Protein AF-X1QJT7-F1 (afdb_monomer_lite)

InterPro domains:
  IPR014997 Protein of unknown function DUF1847 [PF08901] (18-60)

Organism: NCBI:txid412755

Structure (mmCIF, N/CA/C/O backbone):
data_AF-X1QJT7-F1
#
_entry.id   AF-X1QJT7-F1
#
loop_
_atom_site.group_PDB
_atom_site.id
_atom_site.type_symbol
_atom_site.label_atom_id
_atom_site.label_alt_id
_atom_site.label_comp_id
_atom_site.label_asym_id
_atom_site.label_entity_id
_atom_site.label_s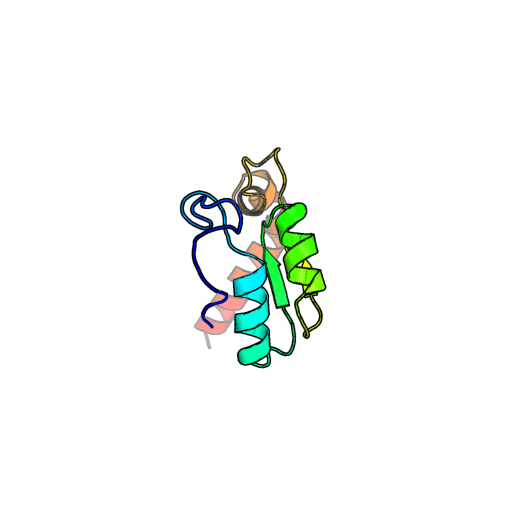eq_id
_atom_site.pdbx_PDB_ins_code
_atom_site.Cartn_x
_atom_site.Cartn_y
_atom_site.Cartn_z
_atom_site.occupancy
_atom_site.B_iso_or_equiv
_atom_site.auth_seq_id
_atom_site.auth_comp_id
_atom_site.auth_asym_id
_atom_site.auth_atom_id
_atom_site.pdbx_PDB_model_num
ATOM 1 N N . PRO A 1 1 ? -5.479 -18.248 -9.670 1.00 46.97 1 PRO A N 1
ATOM 2 C CA . PRO A 1 1 ? -5.776 -18.693 -11.046 1.00 46.97 1 PRO A CA 1
ATOM 3 C C . PRO A 1 1 ? -4.486 -18.907 -11.840 1.00 46.97 1 PRO A C 1
ATOM 5 O O . PRO A 1 1 ? -3.460 -18.349 -11.458 1.00 46.97 1 PRO A O 1
ATOM 8 N N . GLU A 1 2 ? -4.546 -19.654 -12.945 1.00 51.62 2 GLU A N 1
ATOM 9 C CA . GLU A 1 2 ? -3.489 -19.734 -13.981 1.00 51.62 2 GLU A CA 1
ATOM 10 C C . GLU A 1 2 ? -2.982 -18.330 -14.408 1.00 51.62 2 GLU A C 1
ATOM 12 O O . GLU A 1 2 ? -1.835 -18.131 -14.795 1.00 51.62 2 GLU A O 1
ATOM 17 N N . GLU A 1 3 ? -3.834 -17.327 -14.202 1.00 53.31 3 GLU A N 1
ATOM 18 C CA . GLU A 1 3 ? -3.672 -15.885 -14.410 1.00 53.31 3 GLU A CA 1
ATOM 19 C C . GLU A 1 3 ? -2.669 -15.190 -13.462 1.00 53.31 3 GLU A C 1
ATOM 21 O O . GLU A 1 3 ? -2.310 -14.035 -13.685 1.00 53.31 3 GLU A O 1
ATOM 26 N N . TYR A 1 4 ? -2.186 -15.868 -12.414 1.00 57.69 4 TYR A N 1
ATOM 27 C CA . TYR A 1 4 ? -1.143 -15.351 -11.511 1.00 57.69 4 TYR A CA 1
ATOM 28 C C . TYR A 1 4 ? 0.259 -15.804 -11.906 1.00 57.69 4 TYR A C 1
ATOM 30 O O . TYR A 1 4 ? 1.171 -15.802 -11.076 1.00 57.69 4 TYR A O 1
ATOM 38 N N . SER A 1 5 ? 0.447 -16.220 -13.160 1.00 61.19 5 SER A N 1
ATOM 39 C CA . SER A 1 5 ? 1.778 -16.564 -13.629 1.00 61.19 5 SER A CA 1
ATOM 40 C C . SER A 1 5 ? 2.690 -15.348 -13.455 1.00 61.19 5 SER A C 1
ATOM 42 O O . SER A 1 5 ? 2.383 -14.234 -13.889 1.00 61.19 5 SER A O 1
ATOM 44 N N . MET A 1 6 ? 3.829 -15.565 -12.807 1.00 70.81 6 MET A N 1
ATOM 45 C CA . MET A 1 6 ? 4.916 -14.598 -12.679 1.00 70.81 6 MET A CA 1
ATOM 46 C C . MET A 1 6 ? 5.610 -14.405 -14.035 1.00 70.81 6 MET A C 1
ATOM 48 O O . MET A 1 6 ? 6.809 -14.203 -14.069 1.00 70.81 6 MET A O 1
ATOM 52 N N . ILE A 1 7 ? 4.907 -14.542 -15.164 1.00 72.25 7 ILE A N 1
ATOM 53 C CA . ILE A 1 7 ? 5.432 -14.510 -16.528 1.00 72.25 7 ILE A CA 1
ATOM 54 C C . ILE A 1 7 ? 4.460 -13.692 -17.390 1.00 72.25 7 ILE A C 1
ATOM 56 O O . ILE A 1 7 ? 3.248 -13.887 -17.363 1.00 72.25 7 ILE A O 1
ATOM 60 N N . SER A 1 8 ? 4.980 -12.720 -18.133 1.00 70.50 8 SER A N 1
ATOM 61 C CA . SER A 1 8 ? 4.206 -11.871 -19.031 1.00 70.50 8 SER A CA 1
ATOM 62 C C . SER A 1 8 ? 3.807 -12.624 -20.300 1.00 70.50 8 SER A C 1
ATOM 64 O O . SER A 1 8 ? 4.425 -13.616 -20.680 1.00 70.50 8 SER A O 1
ATOM 66 N N . LYS A 1 9 ? 2.849 -12.071 -21.057 1.00 65.56 9 LYS A N 1
ATOM 67 C CA . LYS A 1 9 ? 2.527 -12.546 -22.420 1.00 65.56 9 LYS A CA 1
ATOM 68 C C . LYS A 1 9 ? 3.728 -12.511 -23.381 1.00 65.56 9 LYS A C 1
ATOM 70 O O . LYS A 1 9 ? 3.700 -13.167 -24.412 1.00 65.56 9 LYS A O 1
ATOM 75 N N . THR A 1 10 ? 4.765 -11.739 -23.051 1.00 73.12 10 THR A N 1
ATOM 76 C CA . THR A 1 10 ? 6.027 -11.642 -23.798 1.00 73.12 10 THR A CA 1
ATOM 77 C C 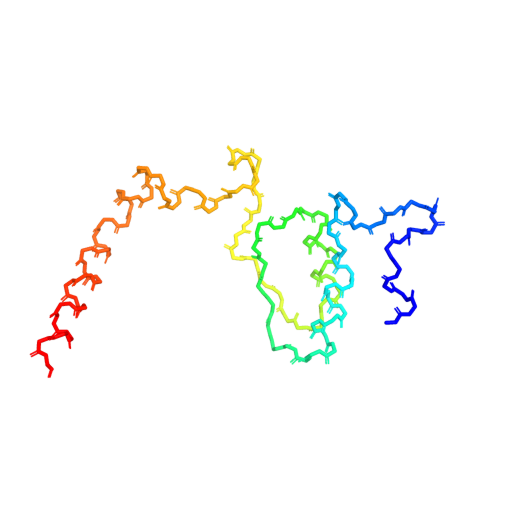. THR A 1 10 ? 7.113 -12.597 -23.283 1.00 73.12 10 THR A C 1
ATOM 79 O O . THR A 1 10 ? 8.229 -12.559 -23.785 1.00 73.12 10 THR A O 1
ATOM 82 N N . GLY A 1 11 ? 6.805 -13.450 -22.299 1.00 73.31 11 GLY A N 1
ATOM 83 C CA . GLY A 1 11 ? 7.720 -14.458 -21.753 1.00 73.31 11 GLY A CA 1
ATOM 84 C C . GLY A 1 11 ? 8.663 -13.959 -20.651 1.00 73.31 11 GLY A C 1
ATOM 85 O O . GLY A 1 11 ? 9.500 -14.725 -20.185 1.00 73.31 11 GLY A O 1
ATOM 86 N N . TYR A 1 12 ? 8.541 -12.705 -20.206 1.00 67.31 12 TYR A N 1
ATOM 87 C CA . TYR A 1 12 ? 9.388 -12.146 -19.147 1.00 67.31 12 TYR A CA 1
ATOM 88 C C . TYR A 1 12 ? 8.807 -12.400 -17.765 1.00 67.31 12 TYR A C 1
ATOM 90 O O . TYR A 1 12 ? 7.611 -12.218 -17.556 1.00 67.31 12 TYR A O 1
ATOM 98 N N . THR A 1 13 ? 9.656 -12.713 -16.790 1.00 67.25 13 THR A N 1
ATOM 99 C CA . THR A 1 13 ? 9.205 -12.906 -15.412 1.00 67.25 13 THR A CA 1
ATOM 100 C C . THR A 1 13 ? 8.648 -11.604 -14.808 1.00 67.25 13 THR A C 1
ATOM 102 O O . THR A 1 13 ? 9.381 -10.639 -14.597 1.00 67.25 13 THR A O 1
ATOM 105 N N . ILE A 1 14 ? 7.354 -11.574 -14.490 1.00 65.81 14 ILE A N 1
ATOM 106 C CA . ILE A 1 14 ? 6.683 -10.543 -13.688 1.00 65.81 14 ILE A CA 1
ATOM 107 C C . ILE A 1 14 ? 6.872 -10.920 -12.216 1.00 65.81 14 ILE A C 1
ATOM 109 O O . ILE A 1 14 ? 6.550 -12.038 -11.848 1.00 65.81 14 ILE A O 1
ATOM 113 N N . GLY A 1 15 ? 7.369 -10.023 -11.358 1.00 59.12 15 GLY A N 1
ATOM 114 C CA . GLY A 1 15 ? 7.474 -10.307 -9.916 1.00 59.12 15 GLY A CA 1
ATOM 115 C C . GLY A 1 15 ? 8.880 -10.455 -9.334 1.00 59.12 15 GLY A C 1
ATOM 116 O O . GLY A 1 15 ? 9.030 -10.328 -8.126 1.00 59.12 15 GLY A O 1
ATOM 117 N N . TRP A 1 16 ? 9.921 -10.663 -10.150 1.00 51.88 16 TRP A N 1
ATOM 118 C CA . TRP A 1 16 ? 11.306 -10.743 -9.641 1.00 51.88 16 TRP A CA 1
ATOM 119 C C . TRP A 1 16 ? 11.914 -9.365 -9.321 1.00 51.88 16 TRP A C 1
ATOM 121 O O . TRP A 1 16 ? 12.763 -9.248 -8.445 1.00 51.88 16 TRP A O 1
ATOM 131 N N . ILE A 1 17 ? 11.469 -8.312 -10.021 1.00 57.03 17 ILE A N 1
ATOM 132 C CA . ILE A 1 17 ? 11.943 -6.919 -9.857 1.00 57.03 17 ILE A CA 1
ATOM 133 C C . ILE A 1 17 ? 10.765 -5.933 -9.663 1.00 57.03 17 ILE A C 1
ATOM 135 O O . ILE A 1 17 ? 10.962 -4.788 -9.267 1.00 57.03 17 ILE A O 1
ATOM 139 N N . THR A 1 18 ? 9.518 -6.358 -9.907 1.00 61.94 18 THR A N 1
ATOM 140 C CA . THR A 1 18 ? 8.328 -5.486 -9.883 1.00 61.94 18 THR A CA 1
ATOM 141 C C . THR A 1 18 ? 7.113 -6.210 -9.315 1.00 61.94 18 THR A C 1
ATOM 143 O O . THR A 1 18 ? 6.884 -7.364 -9.650 1.00 61.94 18 THR A O 1
ATOM 146 N N . CYS A 1 19 ? 6.317 -5.547 -8.478 1.00 74.94 19 CYS A N 1
ATOM 147 C CA . CYS A 1 19 ? 5.057 -6.077 -7.953 1.00 74.94 19 CYS A CA 1
ATOM 148 C C . CYS A 1 19 ? 4.016 -6.315 -9.070 1.00 74.94 19 CYS A C 1
ATOM 150 O O . CYS A 1 19 ? 4.034 -5.632 -10.096 1.00 74.94 19 CYS A O 1
ATOM 152 N N . ASN A 1 20 ? 3.101 -7.275 -8.861 1.00 87.31 20 ASN A N 1
ATOM 153 C CA . ASN A 1 20 ? 1.977 -7.574 -9.759 1.00 87.31 20 ASN A CA 1
ATOM 154 C C . ASN A 1 20 ? 0.676 -6.947 -9.203 1.00 87.31 20 ASN A C 1
ATOM 156 O O . ASN A 1 20 ? 0.014 -7.566 -8.367 1.00 87.31 20 ASN A O 1
ATOM 160 N N . PRO A 1 21 ? 0.298 -5.729 -9.638 1.00 89.88 21 PRO A N 1
ATOM 161 C CA . PRO A 1 21 ? -0.844 -5.003 -9.075 1.00 89.88 21 PRO A CA 1
ATOM 162 C C . PRO A 1 21 ? -2.185 -5.649 -9.451 1.00 89.88 21 PRO A C 1
ATOM 164 O O . PRO A 1 21 ? -3.152 -5.532 -8.705 1.00 89.88 21 PRO A O 1
ATOM 167 N N . VAL A 1 22 ? -2.229 -6.372 -10.576 1.00 91.62 22 VAL A N 1
ATOM 168 C CA . VAL A 1 22 ? -3.406 -7.123 -11.036 1.00 91.62 22 VAL A CA 1
ATOM 169 C C . VAL A 1 22 ? -3.700 -8.260 -10.066 1.00 91.62 22 VAL A C 1
ATOM 171 O O . VAL A 1 22 ? -4.804 -8.360 -9.543 1.00 91.62 22 VAL A O 1
ATOM 174 N N . ALA A 1 23 ? -2.692 -9.088 -9.781 1.00 89.94 23 ALA A N 1
ATOM 175 C CA . ALA A 1 23 ? -2.852 -10.214 -8.870 1.00 89.94 23 ALA A CA 1
ATOM 176 C C . ALA A 1 23 ? -3.238 -9.759 -7.456 1.00 89.94 23 ALA A C 1
ATOM 178 O O . ALA A 1 23 ? -4.085 -10.381 -6.823 1.00 89.94 23 ALA A O 1
ATOM 179 N N . GLN A 1 24 ? -2.654 -8.656 -6.979 1.00 91.88 24 GLN A N 1
ATOM 180 C CA . GLN A 1 24 ? -2.997 -8.083 -5.676 1.00 91.88 24 GLN A CA 1
ATOM 181 C C . GLN A 1 24 ? -4.467 -7.651 -5.607 1.00 91.88 24 GLN A C 1
ATOM 183 O O . GLN A 1 24 ? -5.147 -8.020 -4.655 1.00 91.88 24 GLN A O 1
ATOM 188 N N . ALA A 1 25 ? -4.972 -6.932 -6.615 1.00 95.19 25 ALA A N 1
ATOM 189 C CA . ALA A 1 25 ? -6.374 -6.514 -6.652 1.00 95.19 25 ALA A CA 1
ATOM 190 C C . ALA A 1 25 ? -7.329 -7.721 -6.659 1.00 95.19 25 ALA A C 1
ATOM 192 O O . ALA A 1 25 ? -8.241 -7.788 -5.842 1.00 95.19 25 ALA A O 1
ATOM 193 N N . LEU A 1 26 ? -7.068 -8.724 -7.505 1.00 95.50 26 LEU A N 1
ATOM 194 C CA . LEU A 1 26 ? -7.910 -9.924 -7.599 1.00 95.50 26 LEU A CA 1
ATOM 195 C C . LEU A 1 26 ? -7.920 -10.751 -6.302 1.00 95.50 26 LEU A C 1
ATOM 197 O O . LEU A 1 26 ? -8.955 -11.293 -5.919 1.00 95.50 26 LEU A O 1
ATOM 201 N N . LEU A 1 27 ? -6.789 -10.838 -5.596 1.00 95.44 27 LEU A N 1
ATOM 202 C CA . LEU A 1 27 ? -6.724 -11.506 -4.293 1.00 95.44 27 LEU A CA 1
ATOM 203 C C . LEU A 1 27 ? -7.557 -10.785 -3.225 1.00 95.44 27 LEU A C 1
ATOM 205 O O . LEU A 1 27 ? -8.197 -11.446 -2.404 1.00 95.44 27 LEU A O 1
ATOM 209 N N . LEU A 1 28 ? -7.564 -9.451 -3.236 1.00 96.81 28 LEU A N 1
ATOM 210 C CA . LEU A 1 28 ? -8.355 -8.656 -2.295 1.00 96.81 28 LEU A CA 1
ATOM 211 C C . LEU A 1 28 ? -9.850 -8.680 -2.642 1.00 96.81 28 LEU A C 1
ATOM 213 O O . LEU A 1 28 ? -10.662 -8.817 -1.731 1.00 96.81 28 LEU A O 1
ATOM 217 N N . ASN A 1 29 ? -10.215 -8.691 -3.929 1.00 97.94 29 ASN A N 1
ATOM 218 C CA . ASN A 1 29 ? -11.600 -8.919 -4.365 1.00 97.94 29 ASN A CA 1
ATOM 219 C C . ASN A 1 29 ? -12.112 -10.294 -3.901 1.00 97.94 29 ASN A C 1
ATOM 221 O O . ASN A 1 29 ? -13.188 -10.390 -3.316 1.00 97.94 29 ASN A O 1
ATOM 225 N N . ASN A 1 30 ? -11.303 -11.352 -4.060 1.00 97.19 30 ASN A N 1
ATOM 226 C CA . ASN A 1 30 ? -11.642 -12.697 -3.567 1.00 97.19 30 ASN A CA 1
ATOM 227 C C . ASN A 1 30 ? -11.798 -12.754 -2.043 1.00 97.19 30 ASN A C 1
ATOM 229 O O . ASN A 1 30 ? -12.498 -13.620 -1.526 1.00 97.19 30 ASN A O 1
ATOM 233 N N . SER A 1 31 ? -11.120 -11.855 -1.330 1.00 97.62 31 SER A N 1
ATOM 234 C CA . SER A 1 31 ? -11.232 -11.710 0.122 1.00 97.62 31 SER A CA 1
ATOM 235 C C . SER A 1 31 ? -12.366 -10.761 0.529 1.00 97.62 31 SER A C 1
ATOM 237 O O . SER A 1 31 ? -12.548 -10.526 1.719 1.00 97.62 31 SER A O 1
ATOM 239 N N . SER A 1 32 ? -13.101 -10.207 -0.444 1.00 98.00 32 SER A N 1
ATOM 240 C CA . SER A 1 32 ? -14.230 -9.288 -0.266 1.00 98.00 32 SER A CA 1
ATOM 241 C C . SER A 1 32 ? -13.926 -8.141 0.699 1.00 98.00 32 SER A C 1
ATOM 243 O O . SER A 1 32 ? -14.699 -7.854 1.607 1.00 98.00 32 SER A O 1
ATOM 245 N N . THR A 1 33 ? -12.771 -7.494 0.520 1.00 98.25 33 THR A N 1
ATOM 246 C CA . THR A 1 33 ? -12.394 -6.319 1.318 1.00 98.25 33 THR A CA 1
ATOM 247 C C . THR A 1 33 ? -13.405 -5.185 1.150 1.00 98.25 33 THR A C 1
ATOM 249 O O . THR A 1 33 ? -13.794 -4.894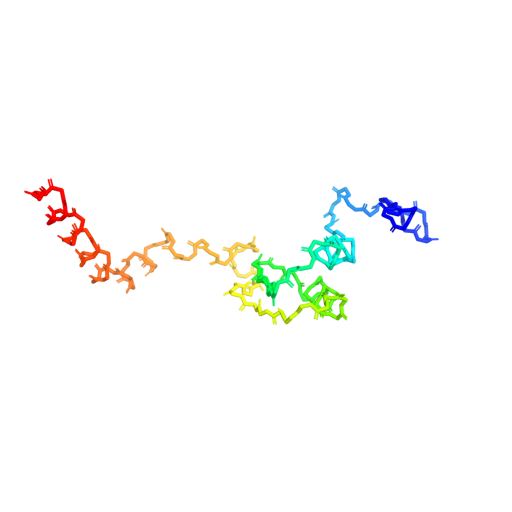 0.024 1.00 98.25 33 THR A O 1
ATOM 252 N N . ASP A 1 34 ? -13.745 -4.475 2.226 1.00 98.44 34 ASP A N 1
ATOM 253 C CA . ASP A 1 34 ? -14.646 -3.311 2.155 1.00 98.44 34 ASP A CA 1
ATOM 254 C C . ASP A 1 34 ? -13.955 -2.039 1.635 1.00 98.44 34 ASP A C 1
ATOM 256 O O . ASP A 1 34 ? -14.598 -1.134 1.105 1.00 98.44 34 ASP A O 1
ATOM 260 N N . MET A 1 35 ? -12.633 -1.941 1.811 1.00 98.06 35 MET A N 1
ATOM 261 C CA . MET A 1 35 ? -11.826 -0.783 1.430 1.00 98.06 35 MET A CA 1
ATOM 262 C C . MET A 1 35 ? -10.356 -1.176 1.296 1.00 98.06 35 MET A C 1
ATOM 264 O O . MET A 1 35 ? -9.832 -1.921 2.123 1.00 98.06 35 MET A O 1
ATOM 268 N N . ASN A 1 36 ? -9.672 -0.604 0.305 1.00 98.00 36 ASN A N 1
ATOM 269 C CA . ASN A 1 36 ? -8.240 -0.796 0.094 1.00 98.00 36 ASN A CA 1
ATOM 270 C C . ASN A 1 36 ? -7.469 0.520 0.264 1.00 98.00 36 ASN A C 1
ATOM 272 O O . ASN A 1 36 ? -7.896 1.583 -0.191 1.00 98.00 36 ASN A O 1
ATOM 276 N N . VAL A 1 37 ? -6.307 0.449 0.917 1.00 97.00 37 VAL A N 1
ATOM 277 C CA . VAL A 1 37 ? -5.452 1.611 1.196 1.00 97.00 37 VAL A CA 1
ATOM 278 C C . VAL A 1 37 ? -4.085 1.418 0.552 1.00 97.00 37 VAL A C 1
ATOM 280 O O . VAL A 1 37 ? -3.368 0.472 0.875 1.00 97.00 37 VAL A O 1
ATOM 283 N N . LEU A 1 38 ? -3.702 2.337 -0.334 1.00 94.62 38 LEU A N 1
ATOM 284 C CA . LEU A 1 38 ? -2.408 2.314 -1.010 1.00 94.62 38 LEU A CA 1
ATOM 285 C C . LEU A 1 38 ? -1.335 3.038 -0.200 1.00 94.62 38 LEU A C 1
ATOM 287 O O . LEU A 1 38 ? -1.543 4.145 0.310 1.00 94.62 38 LEU A O 1
ATOM 291 N N . VAL A 1 39 ? -0.159 2.410 -0.129 1.00 91.94 39 VAL A N 1
ATOM 292 C CA . VAL A 1 39 ? 1.003 2.909 0.609 1.00 91.94 39 VAL A CA 1
ATOM 293 C C . VAL A 1 39 ? 2.254 2.794 -0.261 1.00 91.94 39 VAL A C 1
ATOM 295 O O . VAL A 1 39 ? 2.821 1.718 -0.418 1.00 91.94 39 VAL A O 1
ATOM 298 N N . GLY A 1 40 ? 2.705 3.917 -0.819 1.00 86.81 40 GLY A N 1
ATOM 299 C CA . GLY A 1 40 ? 4.001 4.026 -1.495 1.00 86.81 40 GLY A CA 1
ATOM 300 C C . GLY A 1 40 ? 4.097 3.296 -2.838 1.00 86.81 40 GLY A C 1
ATOM 301 O O . GLY A 1 40 ? 5.198 2.959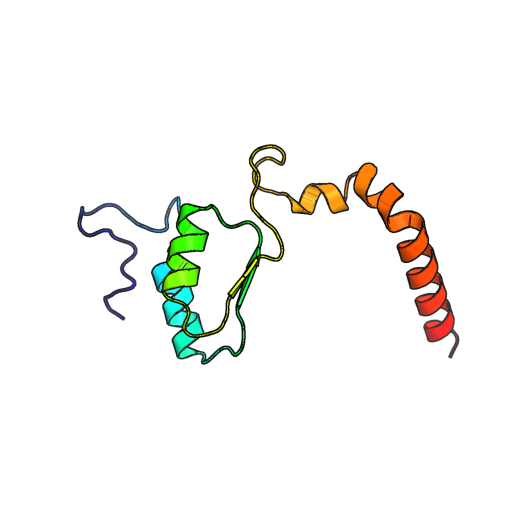 -3.279 1.00 86.81 40 GLY A O 1
ATOM 302 N N . LEU A 1 41 ? 2.972 3.062 -3.509 1.00 87.44 41 LEU A N 1
ATOM 303 C CA . LEU A 1 41 ? 2.934 2.445 -4.830 1.00 87.44 41 LEU A CA 1
ATOM 304 C C . LEU A 1 41 ? 3.252 3.457 -5.949 1.00 87.44 41 LEU A C 1
ATOM 306 O O . LEU A 1 41 ? 3.087 4.665 -5.816 1.00 87.44 41 LEU A O 1
ATOM 310 N N . CYS A 1 42 ? 3.816 2.959 -7.053 1.00 86.56 42 CYS A N 1
ATOM 311 C CA . CYS A 1 42 ? 4.151 3.786 -8.213 1.00 86.56 42 CYS A CA 1
ATOM 312 C C . CYS A 1 42 ? 2.897 4.094 -9.037 1.00 86.56 42 CYS A C 1
ATOM 314 O O . CYS A 1 42 ? 2.018 3.247 -9.124 1.00 86.56 42 CYS A O 1
ATOM 316 N N . VAL A 1 43 ? 2.881 5.217 -9.765 1.00 87.62 43 VAL A N 1
ATOM 317 C CA . VAL A 1 43 ? 1.720 5.668 -10.557 1.00 87.62 43 VAL A CA 1
ATOM 318 C C . VAL A 1 43 ? 1.117 4.585 -11.467 1.00 87.62 43 VAL A C 1
ATOM 320 O O . VAL A 1 43 ? -0.098 4.446 -11.546 1.00 87.62 43 VAL A O 1
ATOM 323 N N . GLY A 1 44 ? 1.944 3.767 -12.128 1.00 87.88 44 GLY A N 1
ATOM 324 C CA . GLY A 1 44 ? 1.449 2.683 -12.987 1.00 87.88 44 GLY A CA 1
ATOM 325 C C . GLY A 1 44 ? 0.797 1.538 -12.201 1.00 87.88 44 GLY A C 1
ATOM 326 O O . GLY A 1 44 ? -0.225 0.991 -12.624 1.00 87.88 44 GLY A O 1
ATOM 327 N N . HIS A 1 45 ? 1.365 1.200 -11.041 1.00 90.00 45 HIS A N 1
ATOM 328 C CA . HIS A 1 45 ? 0.814 0.200 -10.126 1.00 90.00 45 HIS A CA 1
ATOM 329 C C . HIS A 1 45 ? -0.480 0.695 -9.484 1.00 90.00 45 HIS A C 1
ATOM 331 O O . HIS A 1 45 ? -1.452 -0.055 -9.477 1.00 90.00 45 HIS A O 1
ATOM 337 N N . ASP A 1 46 ? -0.510 1.957 -9.050 1.00 92.62 46 ASP A N 1
ATOM 338 C CA . ASP A 1 46 ? -1.680 2.621 -8.467 1.00 92.62 46 ASP A CA 1
ATOM 339 C C . ASP A 1 46 ? -2.878 2.567 -9.401 1.00 92.62 46 ASP A C 1
ATOM 341 O O . ASP A 1 46 ? -3.946 2.092 -9.017 1.00 92.62 46 ASP A O 1
ATOM 345 N N . ILE A 1 47 ? -2.692 3.012 -10.647 1.00 94.19 47 ILE A N 1
ATOM 346 C CA . ILE A 1 47 ? -3.765 3.054 -11.644 1.00 94.19 47 ILE A CA 1
ATOM 347 C C . ILE A 1 47 ? -4.284 1.643 -11.921 1.00 94.19 47 ILE A C 1
ATOM 349 O O . ILE A 1 47 ? -5.493 1.428 -11.984 1.00 94.19 47 ILE A O 1
ATOM 353 N N . THR A 1 48 ? -3.379 0.674 -12.077 1.00 93.44 48 THR A N 1
ATOM 354 C CA . THR A 1 48 ? -3.757 -0.704 -12.411 1.00 93.44 48 THR A CA 1
ATOM 355 C C . THR A 1 48 ? -4.511 -1.373 -11.267 1.00 93.44 48 THR A C 1
ATOM 357 O O . THR A 1 48 ? -5.555 -1.974 -11.505 1.00 93.44 48 THR A O 1
ATOM 360 N N . PHE A 1 49 ? -4.016 -1.244 -10.034 1.00 95.44 49 PHE A N 1
ATOM 361 C CA . PHE A 1 49 ? -4.682 -1.781 -8.852 1.00 95.44 49 PHE A CA 1
ATOM 362 C C . PHE A 1 49 ? -6.047 -1.119 -8.645 1.00 95.44 49 PHE A C 1
ATOM 364 O O . PHE A 1 49 ? -7.054 -1.810 -8.533 1.00 95.44 49 PHE A O 1
ATOM 371 N N . THR A 1 50 ? -6.095 0.217 -8.663 1.00 96.75 50 THR A N 1
ATOM 372 C CA . THR A 1 50 ? -7.327 0.987 -8.420 1.00 96.75 50 THR A CA 1
ATOM 373 C C . THR A 1 50 ? -8.410 0.654 -9.436 1.00 96.75 50 THR A C 1
ATOM 375 O O . THR A 1 50 ? -9.577 0.557 -9.082 1.00 96.75 50 THR A O 1
ATOM 378 N N . ARG A 1 51 ? -8.028 0.432 -10.697 1.00 97.25 51 ARG A N 1
ATOM 379 C CA . ARG A 1 51 ? -8.960 0.038 -11.756 1.00 97.25 51 ARG A CA 1
ATOM 380 C C . ARG A 1 51 ? -9.576 -1.347 -11.543 1.00 97.25 51 ARG A C 1
ATOM 382 O O . ARG A 1 51 ? -10.682 -1.579 -12.018 1.00 97.25 51 ARG A O 1
ATOM 389 N N . LEU A 1 52 ? -8.831 -2.274 -10.945 1.00 97.25 52 LEU A N 1
ATOM 390 C CA . LEU A 1 52 ? -9.226 -3.680 -10.811 1.00 97.25 52 LEU A CA 1
ATOM 391 C C . LEU A 1 52 ? -9.803 -4.020 -9.433 1.00 97.25 52 LEU A C 1
ATOM 393 O O . LEU A 1 52 ? -10.426 -5.067 -9.283 1.00 97.25 52 LEU A O 1
ATOM 397 N N . SER A 1 53 ? -9.593 -3.160 -8.438 1.00 97.88 53 SER A N 1
ATOM 398 C CA . SER A 1 53 ? -10.211 -3.280 -7.120 1.00 97.88 53 SER A CA 1
ATOM 399 C C . SER A 1 53 ? -11.721 -3.072 -7.230 1.00 97.88 53 SER A C 1
ATOM 401 O O . SER A 1 53 ? -12.173 -2.053 -7.747 1.00 97.88 53 SER A O 1
ATOM 403 N N . GLU A 1 54 ? -12.498 -4.025 -6.718 1.00 98.44 54 GLU A N 1
ATOM 404 C CA . GLU A 1 54 ? -13.954 -3.884 -6.573 1.00 98.44 54 GLU A CA 1
ATOM 405 C C . GLU A 1 54 ? -14.307 -2.973 -5.394 1.00 98.44 54 GLU A C 1
ATOM 407 O O . GLU A 1 54 ? -15.253 -2.189 -5.458 1.00 98.44 54 GLU A O 1
ATOM 412 N N . ALA A 1 55 ? -13.507 -3.042 -4.329 1.00 98.50 55 ALA A N 1
ATOM 413 C CA . ALA A 1 55 ? -13.621 -2.163 -3.178 1.00 98.50 55 ALA A CA 1
ATOM 414 C C . ALA A 1 55 ? -13.100 -0.751 -3.502 1.00 98.50 55 ALA A C 1
ATOM 416 O O . ALA A 1 55 ? -12.137 -0.620 -4.272 1.00 98.50 55 ALA A O 1
ATOM 417 N N . PRO A 1 56 ? -13.647 0.309 -2.878 1.00 98.25 56 PRO A N 1
ATOM 418 C CA . PRO A 1 56 ? -13.096 1.652 -2.993 1.00 98.25 56 PRO A CA 1
ATOM 419 C C . PRO A 1 56 ? -11.636 1.693 -2.528 1.00 98.25 56 PRO A C 1
ATOM 421 O O . PRO A 1 56 ? -11.265 1.124 -1.496 1.00 98.25 56 PRO A O 1
ATOM 424 N N . VAL A 1 57 ? -10.812 2.406 -3.295 1.00 98.25 57 VAL A N 1
ATOM 425 C CA . VAL A 1 57 ? -9.380 2.558 -3.033 1.00 98.25 57 VAL A CA 1
ATOM 426 C C . VAL A 1 57 ? -9.071 4.002 -2.671 1.00 98.25 57 VAL A C 1
ATOM 428 O O . VAL A 1 57 ? -9.527 4.927 -3.342 1.00 98.25 57 VAL A O 1
ATOM 431 N N . THR A 1 58 ? -8.259 4.201 -1.637 1.00 97.19 58 THR A N 1
ATOM 432 C CA . THR A 1 58 ? -7.667 5.506 -1.326 1.00 97.19 58 THR A CA 1
ATOM 433 C C . THR A 1 58 ? -6.156 5.400 -1.197 1.00 97.19 58 THR A C 1
ATOM 435 O O . THR A 1 58 ? -5.624 4.366 -0.789 1.00 97.19 58 THR A O 1
ATOM 438 N N . THR A 1 59 ? -5.453 6.486 -1.499 1.00 95.44 59 THR A N 1
ATOM 439 C CA . THR A 1 59 ? -4.003 6.570 -1.321 1.00 95.44 59 THR A CA 1
ATOM 440 C C . THR A 1 59 ? -3.691 7.288 -0.019 1.00 95.44 59 THR A C 1
ATOM 442 O O . THR A 1 59 ? -3.962 8.478 0.114 1.00 95.44 59 THR A O 1
ATOM 445 N N . LEU A 1 60 ? -3.089 6.573 0.935 1.00 95.31 60 LEU A N 1
ATOM 446 C CA . LEU A 1 60 ? -2.641 7.155 2.204 1.00 95.31 60 LEU A CA 1
ATOM 447 C C . LEU A 1 60 ? -1.244 7.765 2.079 1.00 95.31 60 LEU A C 1
ATOM 449 O O . LEU A 1 60 ? -0.978 8.831 2.625 1.00 95.31 60 LEU A O 1
ATOM 453 N N . ILE A 1 61 ? -0.348 7.090 1.355 1.00 92.75 61 ILE A N 1
ATOM 454 C CA . ILE A 1 61 ? 1.014 7.569 1.115 1.00 92.75 61 ILE A CA 1
ATOM 455 C C . ILE A 1 61 ? 1.295 7.486 -0.382 1.00 92.75 61 ILE A C 1
ATOM 457 O O . ILE A 1 61 ? 1.428 6.393 -0.927 1.00 92.75 61 ILE A O 1
ATOM 461 N N . ALA A 1 62 ? 1.410 8.635 -1.045 1.00 90.81 62 ALA A N 1
ATOM 462 C CA . ALA A 1 62 ? 1.817 8.694 -2.444 1.00 90.81 62 ALA A CA 1
ATOM 463 C C . ALA A 1 62 ? 3.329 8.464 -2.560 1.00 90.81 62 ALA A C 1
ATOM 465 O O . ALA A 1 62 ? 4.109 9.092 -1.844 1.00 90.81 62 ALA A O 1
ATOM 466 N N . LYS A 1 63 ? 3.758 7.573 -3.461 1.00 89.56 63 LYS A N 1
ATOM 467 C CA . LYS A 1 63 ? 5.184 7.365 -3.730 1.00 89.56 63 LYS A CA 1
ATOM 468 C C . LYS A 1 63 ? 5.787 8.620 -4.341 1.00 89.56 63 LYS A C 1
ATOM 470 O O . LYS A 1 63 ? 5.297 9.127 -5.347 1.00 89.56 63 LYS A O 1
ATOM 475 N N . ASP A 1 64 ? 6.920 9.045 -3.806 1.00 86.56 64 ASP A N 1
ATOM 476 C CA . ASP A 1 64 ? 7.708 10.125 -4.374 1.00 86.56 64 ASP A CA 1
ATOM 477 C C . ASP A 1 64 ? 9.137 9.650 -4.703 1.00 86.56 64 ASP A C 1
ATOM 479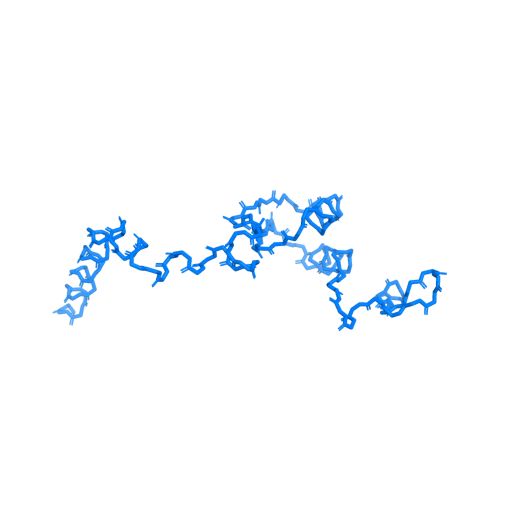 O O . ASP A 1 64 ? 9.592 8.573 -4.293 1.00 86.56 64 ASP A O 1
ATOM 483 N N . ARG A 1 65 ? 9.832 10.406 -5.555 1.00 84.44 65 ARG A N 1
ATOM 484 C CA . ARG A 1 65 ? 11.223 10.116 -5.942 1.00 84.44 65 ARG A CA 1
ATOM 485 C C . ARG A 1 65 ? 12.236 10.851 -5.061 1.00 84.44 65 ARG A C 1
ATOM 487 O O . ARG A 1 65 ? 13.384 10.423 -4.996 1.00 84.44 65 ARG A O 1
ATOM 494 N N . SER A 1 66 ? 11.814 11.923 -4.398 1.00 85.75 66 SER A N 1
ATOM 495 C CA . SER A 1 66 ? 12.649 12.754 -3.528 1.00 85.75 66 SER A CA 1
ATOM 496 C C . SER A 1 66 ? 13.072 12.021 -2.250 1.00 85.75 66 SER A C 1
ATOM 498 O O . SER A 1 66 ? 14.126 12.321 -1.699 1.00 85.75 66 SER A O 1
ATOM 500 N N . SER A 1 67 ? 12.280 11.045 -1.803 1.00 83.56 67 SER A N 1
ATOM 501 C CA . SER A 1 67 ? 12.468 10.213 -0.611 1.00 83.56 67 SER A CA 1
ATOM 502 C C . SER A 1 67 ? 12.999 8.802 -0.926 1.00 83.56 67 SER A C 1
ATOM 504 O O . SER A 1 67 ? 12.711 7.849 -0.205 1.00 83.56 67 SER A O 1
ATOM 506 N N . PRO A 1 68 ? 13.803 8.635 -1.989 1.00 87.00 68 PRO A N 1
ATOM 507 C CA . PRO A 1 68 ? 14.134 7.336 -2.576 1.00 87.00 68 PRO A CA 1
ATOM 508 C C . PRO A 1 68 ? 13.027 6.273 -2.557 1.00 87.00 68 PRO A C 1
ATOM 510 O O . PRO A 1 68 ? 13.289 5.116 -2.241 1.00 87.00 68 PRO A O 1
ATOM 513 N N . HIS A 1 69 ? 11.793 6.656 -2.904 1.00 84.44 69 HIS A N 1
ATOM 514 C CA . HIS A 1 69 ? 10.621 5.771 -2.884 1.00 84.44 69 HIS A CA 1
ATOM 515 C C . HIS A 1 69 ? 10.155 5.327 -1.488 1.00 84.44 69 HIS A C 1
ATOM 517 O O . HIS A 1 69 ? 9.358 4.397 -1.385 1.00 84.44 69 HIS A O 1
ATOM 523 N N . ASN A 1 70 ? 10.585 6.023 -0.432 1.00 88.81 70 ASN A N 1
ATOM 524 C CA . ASN A 1 70 ? 10.144 5.839 0.947 1.00 88.81 70 ASN A CA 1
ATOM 525 C C . ASN A 1 70 ? 9.636 7.168 1.553 1.00 88.81 70 ASN A C 1
ATOM 527 O O . ASN A 1 70 ? 10.300 7.759 2.412 1.00 88.81 70 ASN A O 1
ATOM 531 N N . PRO A 1 71 ? 8.436 7.632 1.159 1.00 88.94 71 PRO A N 1
ATOM 532 C CA . PRO A 1 71 ? 7.885 8.913 1.620 1.00 88.94 71 PRO A CA 1
ATOM 533 C C . PRO A 1 71 ? 7.700 8.961 3.140 1.00 88.94 71 PRO A C 1
ATOM 535 O O . PRO A 1 71 ? 7.871 10.001 3.775 1.00 88.94 71 PRO A O 1
ATOM 538 N N . ALA A 1 72 ? 7.399 7.808 3.745 1.00 90.06 72 ALA A N 1
ATOM 539 C CA . ALA A 1 72 ? 7.196 7.673 5.182 1.00 90.06 72 ALA A CA 1
ATOM 540 C C . ALA A 1 72 ? 8.461 7.993 5.999 1.00 90.06 72 ALA A C 1
ATOM 542 O O . ALA A 1 72 ? 8.353 8.329 7.178 1.00 90.06 72 ALA A O 1
ATOM 543 N N . ALA A 1 73 ? 9.654 7.956 5.391 1.00 89.81 73 ALA A N 1
ATOM 544 C CA . ALA A 1 73 ? 10.907 8.298 6.064 1.00 89.81 73 ALA A CA 1
ATOM 545 C C . ALA A 1 73 ? 10.899 9.720 6.653 1.00 89.81 73 ALA A C 1
ATOM 547 O O . ALA A 1 73 ? 11.524 9.961 7.690 1.00 89.81 73 ALA A O 1
ATOM 548 N N . VAL A 1 74 ? 10.153 10.653 6.046 1.00 88.81 74 VAL A N 1
ATOM 549 C CA . VAL A 1 74 ? 10.016 12.029 6.549 1.00 88.81 74 VAL A CA 1
ATOM 550 C C . VAL A 1 74 ? 9.455 12.061 7.972 1.00 88.81 74 VAL A C 1
ATOM 552 O O . VAL A 1 74 ? 9.918 12.873 8.775 1.00 88.81 74 VAL A O 1
ATOM 555 N N . LEU A 1 75 ? 8.547 11.144 8.323 1.00 88.62 75 LEU A N 1
ATOM 556 C CA . LEU A 1 75 ? 7.945 11.060 9.660 1.00 88.62 75 LEU A CA 1
ATOM 557 C C . LEU A 1 75 ? 8.988 10.800 10.757 1.00 88.62 75 LEU A C 1
ATOM 559 O O . LEU A 1 75 ? 8.819 11.233 11.894 1.00 88.62 75 LEU A O 1
ATOM 563 N N . PHE A 1 76 ? 10.086 10.127 10.411 1.00 88.56 76 PHE A N 1
ATOM 564 C CA . PHE A 1 76 ? 11.156 9.763 11.342 1.00 88.56 76 PHE A CA 1
ATOM 565 C C . PHE A 1 76 ? 12.355 10.720 11.297 1.00 88.56 76 PHE A C 1
ATOM 567 O O . PHE A 1 76 ? 13.259 10.630 12.136 1.00 88.56 76 PHE A O 1
ATOM 574 N N . SER A 1 77 ? 12.366 11.644 10.336 1.00 90.31 77 SER A N 1
ATOM 575 C CA . SER A 1 77 ? 13.383 12.688 10.224 1.00 90.31 77 SER A CA 1
ATOM 576 C C . SER A 1 77 ? 13.248 13.742 11.332 1.00 90.31 77 SER A C 1
ATOM 578 O O . SER A 1 77 ? 12.267 13.765 12.079 1.00 90.31 77 SER A O 1
ATOM 580 N N . HIS A 1 78 ? 14.224 14.651 11.433 1.00 92.38 78 HIS A N 1
ATOM 581 C CA . HIS A 1 78 ? 14.106 15.812 12.321 1.00 92.38 78 HIS A CA 1
ATOM 582 C C . HIS A 1 78 ? 12.830 16.616 12.029 1.00 92.38 78 HIS A C 1
ATOM 584 O O . HIS A 1 78 ? 12.118 16.966 12.960 1.00 92.38 78 HIS A O 1
ATOM 590 N N . TYR A 1 79 ? 12.477 16.796 10.751 1.00 90.62 79 TYR A N 1
ATOM 591 C CA . TYR A 1 79 ? 11.261 17.504 10.354 1.00 90.62 79 TYR A CA 1
ATOM 592 C C . TYR A 1 79 ? 9.994 16.860 10.931 1.00 90.62 79 TYR A C 1
ATOM 594 O O . TYR A 1 79 ? 9.189 17.546 11.551 1.00 90.62 79 TYR A O 1
ATOM 602 N N . GLY A 1 80 ? 9.839 15.539 10.791 1.00 91.94 80 GLY A N 1
ATOM 603 C CA . GLY A 1 80 ? 8.688 14.820 11.346 1.00 91.94 80 GLY A CA 1
ATOM 604 C C . GLY A 1 80 ? 8.625 14.903 12.873 1.00 91.94 80 GLY A C 1
ATOM 605 O O . GLY A 1 80 ? 7.560 15.141 13.437 1.00 91.94 80 GLY A O 1
ATOM 606 N N . LYS A 1 81 ? 9.774 14.781 13.551 1.00 89.81 81 LYS A N 1
ATOM 607 C CA . LYS A 1 81 ? 9.853 14.902 15.016 1.00 89.81 81 LYS A CA 1
ATOM 608 C C . LYS A 1 81 ? 9.420 16.277 15.513 1.00 89.81 81 LYS A C 1
ATOM 610 O O . LYS A 1 81 ? 8.680 16.337 16.490 1.00 89.81 81 LYS A O 1
ATOM 615 N N . GLU A 1 82 ? 9.870 17.344 14.856 1.00 94.50 82 GLU A N 1
ATOM 616 C CA . GLU A 1 82 ? 9.479 18.711 15.212 1.00 94.50 82 GLU A CA 1
ATOM 617 C C . GLU A 1 82 ? 8.008 18.973 14.877 1.00 94.50 82 GLU A C 1
ATOM 619 O O . GLU A 1 82 ? 7.279 19.501 15.713 1.00 94.50 82 GLU A O 1
ATOM 624 N N . PHE A 1 83 ? 7.543 18.533 13.701 1.00 94.44 83 PHE A N 1
ATOM 625 C CA . PHE A 1 83 ? 6.157 18.717 13.266 1.00 94.44 83 PHE A CA 1
ATOM 626 C C . PHE A 1 83 ? 5.148 18.071 14.229 1.00 94.44 83 PHE A C 1
ATOM 628 O O . PHE A 1 83 ? 4.147 18.692 14.562 1.00 94.44 83 PHE A O 1
ATOM 635 N N . PHE A 1 84 ? 5.426 16.858 14.721 1.00 93.56 84 PHE A N 1
ATOM 636 C CA . PHE A 1 84 ? 4.542 16.127 15.644 1.00 93.56 84 PHE A CA 1
ATOM 637 C C . PHE A 1 84 ? 4.920 16.280 17.128 1.00 93.56 84 PHE A C 1
ATOM 639 O O . PHE A 1 84 ? 4.456 15.508 17.974 1.00 93.56 84 PHE A O 1
ATOM 646 N N . ALA A 1 85 ? 5.792 17.228 17.484 1.00 92.81 85 ALA A N 1
ATOM 647 C CA . ALA A 1 85 ? 6.348 17.308 18.834 1.00 92.81 85 ALA A CA 1
ATOM 648 C C . ALA A 1 85 ? 5.269 17.498 19.917 1.00 92.81 85 ALA A C 1
ATOM 650 O O . ALA A 1 85 ? 5.351 16.890 20.991 1.00 92.81 85 ALA A O 1
ATOM 651 N N . SER A 1 86 ? 4.257 18.330 19.659 1.00 93.81 86 SER A N 1
ATOM 652 C CA . SER A 1 86 ? 3.137 18.586 20.576 1.00 93.81 86 SER A CA 1
ATOM 653 C C . SER A 1 86 ? 2.262 17.353 20.785 1.00 93.81 86 SER A C 1
ATOM 655 O O . SER A 1 86 ? 1.959 16.976 21.919 1.00 93.81 86 SER A O 1
ATOM 657 N N . GLU A 1 87 ? 1.892 16.695 19.696 1.00 94.44 87 GLU A N 1
ATOM 658 C CA . GLU A 1 87 ? 1.031 15.522 19.652 1.00 94.44 87 GLU A CA 1
ATOM 659 C C . GLU A 1 87 ? 1.705 14.354 20.368 1.00 94.44 87 GLU A C 1
ATOM 661 O O . GLU A 1 87 ? 1.105 13.736 21.246 1.00 94.44 87 GLU A O 1
ATOM 666 N N . LEU A 1 88 ? 2.989 14.107 20.087 1.00 89.75 88 LEU A N 1
ATOM 667 C CA . LEU A 1 88 ? 3.770 13.057 20.742 1.00 89.75 88 LEU A CA 1
ATOM 668 C C . LEU A 1 88 ? 3.904 13.294 22.254 1.00 89.75 88 LEU A C 1
ATOM 670 O O . LEU A 1 88 ? 3.826 12.342 23.037 1.00 89.75 88 LEU A O 1
ATOM 674 N N . LYS A 1 89 ? 4.065 14.551 22.698 1.00 93.62 89 LYS A N 1
ATOM 675 C CA . LYS A 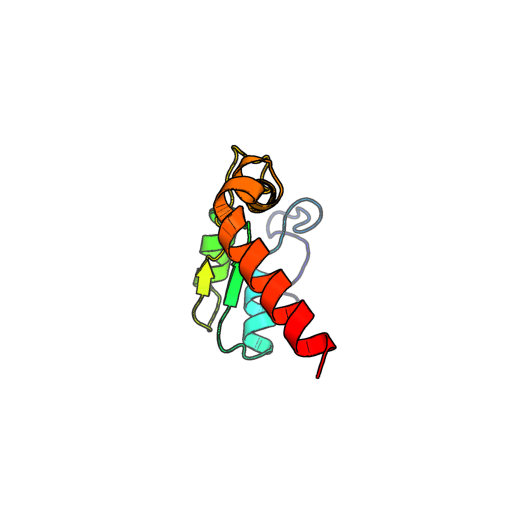1 89 ? 4.054 14.899 24.132 1.00 93.62 89 LYS A CA 1
ATOM 676 C C . LYS A 1 89 ? 2.695 14.601 24.769 1.00 93.62 89 LYS A C 1
ATOM 678 O O . LYS A 1 89 ? 2.648 14.035 25.863 1.00 93.62 89 LYS A O 1
ATOM 683 N N . ASN A 1 90 ? 1.605 14.946 24.087 1.00 95.50 90 ASN A N 1
ATOM 684 C CA . ASN A 1 90 ? 0.247 14.700 24.567 1.00 95.50 90 ASN A CA 1
ATOM 685 C C . ASN A 1 90 ? -0.066 13.202 24.662 1.00 95.50 90 ASN A C 1
ATOM 687 O O . ASN A 1 90 ? -0.546 12.755 25.703 1.00 95.50 90 ASN A O 1
ATOM 691 N N . ILE A 1 91 ? 0.281 12.418 23.638 1.00 93.56 91 ILE A N 1
ATOM 692 C CA . ILE A 1 91 ? 0.112 10.957 23.623 1.00 93.56 91 ILE A CA 1
ATOM 693 C C . ILE A 1 91 ? 0.857 10.323 24.802 1.00 93.56 91 ILE A C 1
ATOM 695 O O . ILE A 1 91 ? 0.242 9.629 25.610 1.00 93.56 91 ILE A O 1
ATOM 699 N N . ARG A 1 92 ? 2.144 10.650 24.993 1.00 92.81 92 ARG A N 1
ATOM 700 C CA . ARG A 1 92 ? 2.929 10.142 26.135 1.00 92.81 92 ARG A CA 1
ATOM 701 C C . ARG A 1 92 ? 2.304 10.503 27.481 1.00 92.81 92 ARG A C 1
ATOM 703 O O . ARG A 1 92 ? 2.321 9.701 28.412 1.00 92.81 92 ARG A O 1
ATOM 710 N N . ARG A 1 93 ? 1.744 11.711 27.609 1.00 94.75 93 ARG A N 1
ATOM 711 C CA . ARG A 1 93 ? 1.048 12.137 28.831 1.00 94.75 93 ARG A CA 1
ATOM 712 C C . ARG A 1 93 ? -0.199 11.292 29.097 1.00 94.75 93 ARG A C 1
ATOM 714 O O . ARG A 1 93 ? -0.434 10.939 30.250 1.00 94.75 93 ARG A O 1
ATOM 721 N N . LEU A 1 94 ? -0.982 10.979 28.065 1.00 94.50 94 LEU A N 1
ATOM 722 C CA . LEU A 1 94 ? -2.169 10.126 28.174 1.00 94.50 94 LEU A CA 1
ATOM 723 C C . LEU A 1 94 ? -1.794 8.684 28.542 1.00 94.50 94 LEU A C 1
ATOM 725 O O . LEU A 1 94 ? -2.386 8.117 29.456 1.00 94.50 94 LEU A O 1
ATOM 729 N N . GLU A 1 95 ? -0.758 8.124 27.917 1.00 94.19 95 GLU A N 1
ATOM 730 C CA . GLU A 1 95 ? -0.251 6.784 28.240 1.00 94.19 95 GLU A CA 1
ATOM 731 C C . GLU A 1 95 ? 0.239 6.675 29.690 1.00 94.19 95 GLU A C 1
ATOM 733 O O . GLU A 1 95 ? -0.045 5.692 30.374 1.00 94.19 95 GLU A O 1
ATOM 738 N N . MET A 1 96 ? 0.937 7.700 30.194 1.00 92.94 96 MET A N 1
ATOM 739 C CA . MET A 1 96 ? 1.379 7.747 31.592 1.00 92.94 96 MET A CA 1
ATOM 740 C C . MET A 1 96 ? 0.219 7.831 32.586 1.00 92.94 96 MET A C 1
ATOM 742 O O . MET A 1 96 ? 0.341 7.304 33.688 1.00 92.94 96 MET A O 1
ATOM 746 N N . LYS A 1 97 ? -0.886 8.495 32.226 1.00 91.12 97 LYS A N 1
ATOM 747 C CA . LYS A 1 97 ? -2.096 8.520 33.060 1.00 91.12 97 LYS A CA 1
ATOM 748 C C . LYS A 1 97 ? -2.752 7.142 33.108 1.00 91.12 97 LYS A C 1
ATOM 750 O O . LYS A 1 97 ? -3.003 6.651 34.197 1.00 91.12 97 LYS A O 1
ATOM 755 N N . LYS A 1 98 ? -2.907 6.490 31.952 1.00 90.88 98 LYS A N 1
ATOM 756 C CA . LYS A 1 98 ? -3.511 5.154 31.844 1.00 90.88 98 LYS A CA 1
ATOM 757 C C . LYS A 1 98 ? -2.729 4.067 32.592 1.00 90.88 98 LYS A C 1
ATOM 759 O O . LYS A 1 98 ? -3.318 3.101 33.036 1.00 90.88 98 LYS A O 1
ATOM 764 N N . LYS A 1 99 ? -1.405 4.207 32.728 1.00 85.44 99 LYS A N 1
ATOM 765 C CA . LYS A 1 99 ? -0.565 3.284 33.520 1.00 85.44 99 LYS A CA 1
ATOM 766 C C . LYS A 1 99 ? -0.644 3.493 35.039 1.00 85.44 99 LYS A C 1
ATOM 768 O O . LYS A 1 99 ? -0.076 2.690 35.771 1.00 85.44 99 LYS A O 1
ATOM 773 N N . LYS A 1 100 ? -1.219 4.606 35.501 1.00 79.38 100 LYS A N 1
ATOM 774 C CA . LYS A 1 100 ? -1.382 4.916 36.932 1.00 79.38 100 LYS A CA 1
ATOM 775 C C . LYS A 1 100 ? -2.753 4.504 37.479 1.00 79.38 100 LYS A C 1
ATOM 777 O O . LYS A 1 100 ? -2.927 4.548 38.693 1.00 79.38 100 LYS A O 1
ATOM 782 N N . GLU A 1 101 ? -3.681 4.161 36.592 1.00 67.56 101 GLU A N 1
ATOM 783 C CA . GLU A 1 101 ? -4.980 3.538 36.876 1.00 67.56 101 GLU A CA 1
ATOM 784 C C . GLU A 1 101 ? -4.837 2.013 36.824 1.00 67.56 101 GLU A C 1
ATOM 786 O O . GLU A 1 101 ? -5.493 1.345 37.651 1.00 67.56 101 GLU A O 1
#

Secondary structure (DSSP, 8-state):
-GGG-SB-TTS-BSSSSS--HHHHHHHHHHTT-S-EEEES--HHHHHHHHHH-SS-EEEEE---TTTTT-TTHHHHSHHHHHHTHHHHHHHHHHHHHHTT-

Foldseek 3Di:
DVVPQLADPVGDGNPPVHDDLLVVQVVVVVVVDQEEEAALDDPVSCVNNCVSHPHHYDYPHYQDVVCVSHRVVCCVDPNVCVVCVVVVVVVVVVVVVVVVD

Sequence (101 aa):
PEEYSMISKTGYTIGWITCNPVAQALLLNNSSTDMNVLVGLCVGHDITFTRLSEAPVTTLIAKDRSSPHNPAAVLFSHYGKEFFASELKNIRRLEMKKKKE

pLDDT: mean 86.71, std 12.69, range [46.97, 98.5]

Radius of gyration: 19.31 Å; chains: 1; bounding box: 29×38×61 Å